Protein AF-A0A6A6T576-F1 (afdb_monomer)

Mean predicted aligned error: 4.86 Å

Radius of gyration: 14.22 Å; Cα contacts (8 Å, |Δi|>4): 132; chains: 1; bounding box: 30×28×42 Å

Nearest PDB structures (foldseek):
  7pr9-assembly2_B  TM=6.592E-01  e=2.894E-01  Burkholderia pseudomallei K96243
  5gai-assembly1_Z  TM=3.123E-01  e=2.111E+00  Lederbergvirus P22
  2xc1-assembly1_A  TM=2.861E-01  e=5.701E+00  Lederbergvirus P22

pLDDT: mean 90.58, std 11.97, range [38.09, 98.25]

Structure (mmCIF, N/CA/C/O backbone):
data_AF-A0A6A6T576-F1
#
_entry.id   AF-A0A6A6T576-F1
#
loop_
_atom_site.group_PDB
_atom_site.id
_atom_site.type_symbol
_atom_site.label_atom_id
_atom_site.label_alt_id
_atom_site.label_comp_id
_atom_site.label_asym_id
_atom_site.label_entity_id
_atom_site.label_seq_id
_atom_site.pdbx_PDB_ins_code
_atom_site.Cartn_x
_atom_site.Cartn_y
_atom_site.Cartn_z
_atom_site.occupancy
_atom_site.B_iso_or_equiv
_atom_site.auth_seq_id
_atom_site.auth_comp_id
_atom_site.auth_asym_id
_atom_site.auth_atom_id
_atom_site.pdbx_PDB_model_num
ATOM 1 N N . MET A 1 1 ? 9.588 -10.438 21.381 1.00 38.09 1 MET A N 1
ATOM 2 C CA . MET A 1 1 ? 8.416 -10.639 20.504 1.00 38.09 1 MET A CA 1
ATOM 3 C C . MET A 1 1 ? 8.950 -10.890 19.109 1.00 38.09 1 MET A C 1
ATOM 5 O O . MET A 1 1 ? 9.584 -9.996 18.568 1.00 38.09 1 MET A O 1
ATOM 9 N N . SER A 1 2 ? 8.828 -12.113 18.590 1.00 41.47 2 SER A N 1
ATOM 10 C CA . SER A 1 2 ? 9.219 -12.399 17.206 1.00 41.47 2 SER A CA 1
ATOM 11 C C . SER A 1 2 ? 8.109 -11.844 16.309 1.00 41.47 2 SER A C 1
ATOM 13 O O . SER A 1 2 ? 6.933 -12.158 16.504 1.00 41.47 2 SER A O 1
ATOM 15 N N . LEU A 1 3 ? 8.460 -10.927 15.408 1.00 49.72 3 LEU A N 1
ATOM 16 C CA . LEU A 1 3 ? 7.572 -10.533 14.323 1.00 49.72 3 LEU A CA 1
ATOM 17 C C . LEU A 1 3 ? 7.453 -11.778 13.444 1.00 49.72 3 LEU A C 1
ATOM 19 O O . LEU A 1 3 ? 8.428 -12.169 12.810 1.00 49.72 3 LEU A O 1
ATOM 23 N N . THR A 1 4 ? 6.307 -12.459 13.475 1.00 54.97 4 THR A N 1
ATOM 24 C CA . THR A 1 4 ? 6.022 -13.487 12.470 1.00 54.97 4 THR A CA 1
ATOM 25 C C . THR A 1 4 ? 6.043 -12.769 11.130 1.00 54.97 4 THR A C 1
ATOM 27 O O . THR A 1 4 ? 5.193 -11.914 10.877 1.00 54.97 4 THR A O 1
ATOM 30 N N . GLU A 1 5 ? 7.073 -13.033 10.333 1.00 59.53 5 GLU A N 1
ATOM 31 C CA . GLU A 1 5 ? 7.246 -12.438 9.017 1.00 59.53 5 GLU A CA 1
ATOM 32 C C . GLU A 1 5 ? 6.014 -12.808 8.187 1.00 59.53 5 GLU A C 1
ATOM 34 O O . GLU A 1 5 ? 5.728 -13.986 7.957 1.00 59.53 5 GLU A O 1
ATOM 39 N N . ARG A 1 6 ? 5.193 -11.809 7.843 1.00 67.25 6 ARG A N 1
ATOM 40 C CA . ARG A 1 6 ? 4.011 -12.052 7.016 1.00 67.25 6 ARG A CA 1
ATOM 41 C C . ARG A 1 6 ? 4.492 -12.531 5.654 1.00 67.25 6 ARG A C 1
ATOM 43 O O . ARG A 1 6 ? 5.392 -11.924 5.077 1.00 67.25 6 ARG A O 1
ATOM 50 N N . ALA A 1 7 ? 3.864 -13.590 5.141 1.00 84.88 7 ALA A N 1
ATOM 51 C CA . ALA A 1 7 ? 4.116 -14.052 3.784 1.00 84.88 7 ALA A CA 1
ATOM 52 C C . ALA A 1 7 ? 3.983 -12.873 2.812 1.00 84.88 7 ALA A C 1
ATOM 54 O O . ALA A 1 7 ? 3.042 -12.080 2.917 1.00 84.88 7 ALA A O 1
ATOM 55 N N . ASN A 1 8 ? 4.938 -12.754 1.899 1.00 89.94 8 ASN A N 1
ATOM 56 C CA . ASN A 1 8 ? 4.979 -11.704 0.896 1.00 89.94 8 ASN A CA 1
ATOM 57 C C . ASN A 1 8 ? 5.014 -12.321 -0.503 1.00 89.94 8 ASN A C 1
ATOM 59 O O . ASN A 1 8 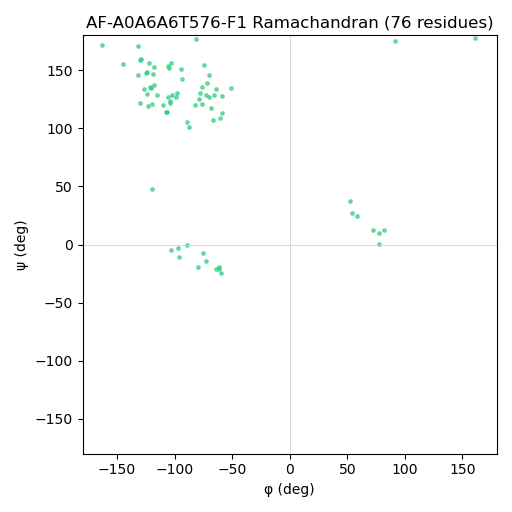? 5.372 -13.482 -0.694 1.00 89.94 8 ASN A O 1
ATOM 63 N N . THR A 1 9 ? 4.564 -11.548 -1.482 1.00 94.44 9 THR A N 1
ATOM 64 C CA . THR A 1 9 ? 4.677 -11.873 -2.901 1.00 94.44 9 THR A CA 1
ATOM 65 C C . THR A 1 9 ? 5.386 -10.729 -3.597 1.00 94.44 9 THR A C 1
ATOM 67 O O . THR A 1 9 ? 5.006 -9.568 -3.436 1.00 94.44 9 THR A O 1
ATOM 70 N N . THR A 1 10 ? 6.410 -11.058 -4.375 1.00 95.44 10 THR A N 1
ATOM 71 C CA . THR A 1 10 ? 7.085 -10.099 -5.247 1.00 95.44 10 THR A CA 1
ATOM 72 C C . THR A 1 10 ? 6.252 -9.881 -6.500 1.00 95.44 10 THR A C 1
ATOM 74 O O . THR A 1 10 ? 5.921 -10.834 -7.208 1.00 95.44 10 THR A O 1
ATOM 77 N N . PHE A 1 11 ? 5.927 -8.624 -6.788 1.00 94.56 11 PHE A N 1
ATOM 78 C CA . PHE A 1 11 ? 5.308 -8.220 -8.040 1.00 94.56 11 PHE A CA 1
ATOM 79 C C . PHE A 1 11 ? 6.321 -7.465 -8.901 1.00 94.56 11 PHE A C 1
ATOM 81 O O . PHE A 1 11 ? 6.749 -6.365 -8.545 1.00 94.56 11 PHE A O 1
ATOM 88 N N . THR A 1 12 ? 6.690 -8.049 -10.041 1.00 95.25 12 THR A N 1
ATOM 89 C CA . THR A 1 12 ? 7.571 -7.408 -11.022 1.00 95.25 12 THR A CA 1
ATOM 90 C C . THR A 1 12 ? 6.760 -6.474 -11.914 1.00 95.25 12 THR A C 1
ATOM 92 O O . THR A 1 12 ? 5.836 -6.892 -12.616 1.00 95.25 12 THR A O 1
ATOM 95 N N . LEU A 1 13 ? 7.115 -5.194 -11.902 1.00 94.12 13 LEU A N 1
ATOM 96 C CA . LEU A 1 13 ? 6.486 -4.164 -12.710 1.00 94.12 13 LEU A CA 1
ATOM 97 C C . LEU A 1 13 ? 6.968 -4.268 -14.166 1.00 94.12 13 LEU A C 1
ATOM 99 O O . LEU A 1 13 ? 8.165 -4.417 -14.428 1.00 94.12 13 LEU A O 1
ATOM 103 N N . PRO A 1 14 ? 6.060 -4.171 -15.149 1.00 93.06 14 PRO A N 1
ATOM 104 C CA . PRO A 1 14 ? 6.425 -4.293 -16.553 1.00 93.06 14 PRO A CA 1
ATOM 105 C C . PRO A 1 14 ? 7.276 -3.097 -16.995 1.00 93.06 14 PRO A C 1
ATOM 107 O O . PRO A 1 14 ? 6.808 -1.956 -17.034 1.00 93.06 14 PRO A O 1
ATOM 110 N N . ALA A 1 15 ? 8.519 -3.367 -17.395 1.00 88.00 15 ALA A N 1
ATOM 111 C CA . ALA A 1 15 ? 9.457 -2.348 -17.873 1.00 88.00 15 ALA A CA 1
ATOM 112 C C . ALA A 1 15 ? 8.944 -1.581 -19.108 1.00 88.00 15 ALA A C 1
ATOM 114 O O . ALA A 1 15 ? 9.331 -0.441 -19.345 1.00 88.00 15 ALA A O 1
ATOM 115 N N . SER A 1 16 ? 8.040 -2.182 -19.888 1.00 88.88 16 SER A N 1
ATOM 116 C CA . SER A 1 16 ? 7.439 -1.553 -21.067 1.00 88.88 16 SER A CA 1
ATOM 117 C C . SER A 1 16 ? 6.429 -0.447 -20.743 1.00 88.88 16 SER A C 1
ATOM 119 O O . SER A 1 16 ? 6.042 0.280 -21.653 1.00 88.88 16 SER A O 1
ATOM 121 N N . LEU A 1 17 ? 5.958 -0.335 -19.494 1.00 86.44 17 LEU A N 1
ATOM 122 C CA . LEU A 1 17 ? 4.939 0.647 -19.104 1.00 86.44 17 LEU A CA 1
ATOM 123 C C . LEU A 1 17 ? 5.516 1.939 -18.510 1.00 86.44 17 LEU A C 1
ATOM 125 O O . LEU A 1 17 ? 4.773 2.907 -18.365 1.00 86.44 17 LEU A O 1
ATOM 129 N N . GLY A 1 18 ? 6.812 1.993 -18.192 1.00 83.31 18 GLY A N 1
ATOM 130 C CA . GLY A 1 18 ? 7.427 3.227 -17.710 1.00 83.31 18 GLY A CA 1
ATOM 131 C C . GLY A 1 18 ? 8.743 3.042 -16.964 1.00 83.31 18 GLY A C 1
ATOM 132 O O . GLY A 1 18 ? 9.217 1.930 -16.743 1.00 83.31 18 GLY A O 1
ATOM 133 N N . ASN A 1 19 ? 9.325 4.176 -16.566 1.00 89.31 19 ASN A N 1
ATOM 134 C CA . ASN A 1 19 ? 10.466 4.227 -15.658 1.00 89.31 19 ASN A CA 1
ATOM 135 C C . ASN A 1 19 ? 9.958 4.249 -14.213 1.00 89.31 19 ASN A C 1
ATOM 137 O O . ASN A 1 19 ? 9.541 5.292 -13.712 1.00 89.31 19 ASN A O 1
ATOM 141 N N . TRP A 1 20 ? 10.007 3.103 -13.542 1.00 92.44 20 TRP A N 1
ATOM 142 C CA . TRP A 1 20 ? 9.456 2.954 -12.197 1.00 92.44 20 TRP A CA 1
ATOM 143 C C . TRP A 1 20 ? 10.314 3.582 -11.091 1.00 92.44 20 TRP A C 1
ATOM 145 O O . TRP A 1 20 ? 9.841 3.702 -9.968 1.00 92.44 20 TRP A O 1
ATOM 155 N N . ASN A 1 21 ? 11.523 4.072 -11.386 1.00 86.88 21 ASN A N 1
ATOM 156 C CA . ASN A 1 21 ? 12.402 4.679 -10.375 1.00 86.88 21 ASN A CA 1
ATOM 157 C C . ASN A 1 21 ? 11.831 5.965 -9.751 1.00 86.88 21 ASN A C 1
ATOM 159 O O . ASN A 1 21 ? 12.260 6.368 -8.673 1.00 86.88 21 ASN A O 1
ATOM 163 N N . THR A 1 22 ? 10.888 6.631 -10.424 1.00 90.12 22 THR A N 1
ATOM 164 C CA . THR A 1 22 ? 10.172 7.801 -9.883 1.00 90.12 22 THR A CA 1
ATOM 165 C C . THR A 1 22 ? 8.819 7.441 -9.283 1.00 90.12 22 THR A C 1
ATOM 167 O O . THR A 1 22 ? 8.134 8.319 -8.758 1.00 90.12 22 THR A O 1
ATOM 170 N N . ALA A 1 23 ? 8.420 6.171 -9.369 1.00 94.69 23 ALA A N 1
ATOM 171 C CA . ALA A 1 23 ? 7.127 5.732 -8.896 1.00 94.69 23 ALA A CA 1
ATOM 172 C C . ALA A 1 23 ? 7.053 5.777 -7.372 1.00 94.69 23 ALA A C 1
ATOM 174 O O . ALA A 1 23 ? 8.010 5.496 -6.649 1.00 94.69 23 ALA A O 1
ATOM 175 N N . LYS A 1 24 ? 5.857 6.102 -6.902 1.00 95.62 24 LYS A N 1
ATOM 176 C CA . LYS A 1 24 ? 5.479 6.162 -5.500 1.00 95.62 24 LYS A CA 1
ATOM 177 C C . LYS A 1 24 ? 4.617 4.960 -5.166 1.00 95.62 24 LYS A C 1
ATOM 179 O O . LYS A 1 24 ? 3.596 4.740 -5.817 1.00 95.62 24 LYS A O 1
ATOM 184 N N . VAL A 1 25 ? 5.002 4.227 -4.131 1.00 97.19 25 VAL A N 1
ATOM 185 C CA . VAL A 1 25 ? 4.252 3.099 -3.584 1.00 97.19 25 VAL A CA 1
ATOM 186 C C . VAL A 1 25 ? 3.574 3.545 -2.295 1.00 97.19 25 VAL A C 1
ATOM 188 O O . VAL A 1 25 ? 4.219 4.018 -1.360 1.00 97.19 25 VAL A O 1
ATOM 191 N N . ARG A 1 26 ? 2.251 3.397 -2.252 1.00 98.00 26 ARG A N 1
ATOM 192 C CA . ARG A 1 26 ? 1.422 3.629 -1.066 1.00 98.00 26 ARG A CA 1
ATOM 193 C C . ARG A 1 26 ? 0.788 2.321 -0.640 1.00 98.00 26 ARG A C 1
ATOM 195 O O . ARG A 1 26 ? 0.160 1.653 -1.457 1.00 98.00 26 ARG A O 1
ATOM 202 N N . ARG A 1 27 ? 0.932 1.971 0.635 1.00 96.94 27 ARG A N 1
ATOM 203 C CA . ARG A 1 27 ? 0.461 0.689 1.170 1.00 96.94 27 ARG A CA 1
ATOM 204 C C . ARG A 1 27 ? -0.838 0.857 1.936 1.00 96.94 27 ARG A C 1
ATOM 206 O O . ARG A 1 27 ? -0.910 1.694 2.833 1.00 96.94 27 ARG A O 1
ATOM 213 N N . LEU A 1 28 ? -1.837 0.053 1.600 1.00 97.12 28 LE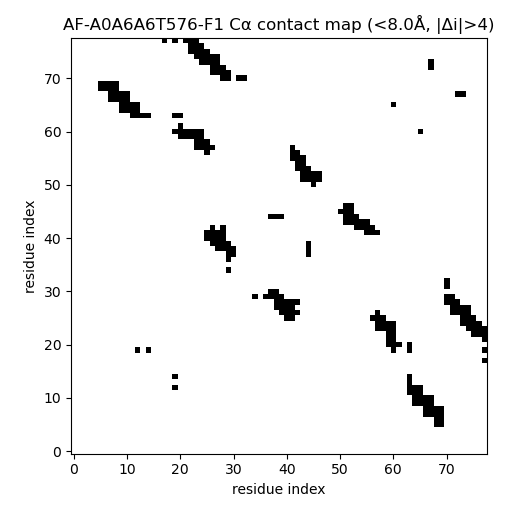U A N 1
ATOM 214 C CA . LEU A 1 28 ? -3.020 -0.172 2.415 1.00 97.12 28 LEU A CA 1
ATOM 215 C C . LEU A 1 28 ? -2.724 -1.338 3.361 1.00 97.12 28 LEU A C 1
ATOM 217 O O . LEU A 1 28 ? -2.689 -2.488 2.927 1.00 97.12 28 LEU A O 1
ATOM 221 N N . THR A 1 29 ? -2.501 -1.039 4.638 1.00 95.56 29 THR A N 1
ATOM 222 C CA . THR A 1 29 ? -2.105 -2.022 5.656 1.00 95.56 29 THR A CA 1
ATOM 223 C C . THR A 1 29 ? -3.140 -2.126 6.768 1.00 95.56 29 THR A C 1
ATOM 225 O O . THR A 1 29 ? -3.847 -1.164 7.068 1.00 95.56 29 THR A O 1
ATOM 228 N N . ALA A 1 30 ? -3.206 -3.297 7.403 1.00 94.25 30 ALA A N 1
ATOM 229 C CA . ALA A 1 30 ? -4.026 -3.539 8.584 1.00 94.25 30 ALA A CA 1
ATOM 230 C C . ALA A 1 30 ? -3.344 -4.521 9.567 1.00 94.25 30 ALA A C 1
ATOM 232 O O . ALA A 1 30 ? -2.541 -5.374 9.149 1.00 94.25 30 ALA A O 1
ATOM 233 N N . PRO A 1 31 ? -3.679 -4.469 10.874 1.00 91.06 31 PRO A N 1
ATOM 234 C CA . PRO A 1 31 ? -3.186 -5.415 11.882 1.00 91.06 31 PRO A CA 1
ATOM 235 C C . PRO A 1 31 ? -3.577 -6.880 11.635 1.00 91.06 31 PRO A C 1
ATOM 237 O O . PRO A 1 31 ? -2.889 -7.782 12.113 1.00 91.06 31 PRO A O 1
ATOM 240 N N . GLY A 1 32 ? -4.624 -7.131 10.850 1.00 90.25 32 GLY A N 1
ATOM 241 C CA . GLY A 1 32 ? -5.066 -8.461 10.431 1.00 90.25 32 GLY A CA 1
ATOM 242 C C . GLY A 1 32 ? -6.011 -8.376 9.231 1.00 90.25 32 GLY A C 1
ATOM 243 O O . GLY A 1 32 ? -6.409 -7.283 8.846 1.00 90.25 32 GLY A O 1
ATOM 244 N N . VAL A 1 33 ? -6.353 -9.519 8.633 1.00 89.38 33 VAL A N 1
ATOM 245 C CA . VAL A 1 33 ? -7.262 -9.579 7.466 1.00 89.38 33 VAL A CA 1
ATOM 246 C C . VAL A 1 33 ? -8.743 -9.470 7.833 1.00 89.38 33 VAL A C 1
ATOM 248 O O . VAL A 1 33 ? -9.553 -9.143 6.977 1.00 89.38 33 VAL A O 1
ATOM 251 N N . ASP A 1 34 ? -9.087 -9.729 9.094 1.00 91.94 34 ASP A N 1
ATOM 252 C CA . ASP A 1 34 ? -10.463 -9.746 9.606 1.00 91.94 34 ASP A CA 1
ATOM 253 C C . ASP A 1 34 ? -10.644 -8.694 10.713 1.00 91.94 34 ASP A C 1
ATOM 255 O O . ASP A 1 34 ? -11.085 -8.971 11.826 1.00 91.94 34 ASP A O 1
ATOM 259 N N . VAL A 1 35 ? -10.170 -7.475 10.445 1.00 92.19 35 VAL A N 1
ATOM 260 C CA . VAL A 1 35 ? -10.250 -6.347 11.381 1.00 92.19 35 VAL A CA 1
ATOM 261 C C . VAL A 1 35 ? -10.955 -5.169 10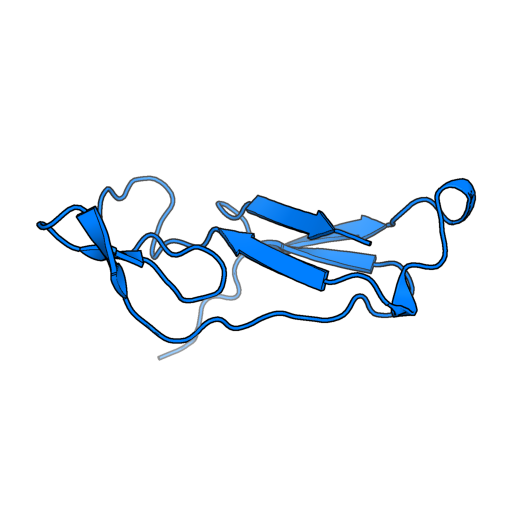.726 1.00 92.19 35 VAL A C 1
ATOM 263 O O . VAL A 1 35 ? -10.831 -4.939 9.526 1.00 92.19 35 VAL A O 1
ATOM 266 N N . SER A 1 36 ? -11.662 -4.386 11.534 1.00 91.12 36 SER A N 1
ATOM 267 C CA . SER A 1 36 ? -12.325 -3.149 11.104 1.00 91.12 36 SER A CA 1
ATOM 268 C C . SER A 1 36 ? -11.580 -1.881 11.532 1.00 91.12 36 SER A C 1
ATOM 270 O O . SER A 1 36 ? -11.985 -0.779 11.173 1.00 91.12 36 SER A O 1
ATOM 272 N N . THR A 1 37 ? -10.497 -2.013 12.303 1.00 91.56 37 THR A N 1
ATOM 273 C CA . THR A 1 37 ? -9.755 -0.893 12.896 1.00 91.56 37 THR A CA 1
ATOM 274 C C . THR A 1 37 ? -8.255 -0.998 12.625 1.00 91.56 37 THR A C 1
ATOM 276 O O . THR A 1 37 ? -7.728 -2.064 12.303 1.00 91.56 37 THR A O 1
ATOM 279 N N . GLY A 1 38 ? -7.553 0.136 12.724 1.00 92.06 38 GLY A N 1
ATOM 280 C CA . GLY A 1 38 ? -6.110 0.208 12.465 1.00 92.06 38 GLY A CA 1
ATOM 281 C C . GLY A 1 38 ? -5.725 0.082 10.988 1.00 92.06 38 GLY A C 1
ATOM 282 O O . GLY A 1 38 ? -4.551 -0.107 10.685 1.00 92.06 38 GLY A O 1
ATOM 283 N N . ILE A 1 39 ? -6.697 0.177 10.076 1.00 95.50 39 ILE A N 1
ATOM 284 C CA . ILE A 1 39 ? -6.458 0.198 8.633 1.00 95.50 39 ILE A CA 1
ATOM 285 C C . ILE A 1 39 ? -5.847 1.554 8.267 1.00 95.50 39 ILE A C 1
ATOM 287 O O . ILE A 1 39 ? -6.389 2.598 8.636 1.00 95.50 39 ILE A O 1
ATOM 291 N N . THR A 1 40 ? -4.732 1.542 7.541 1.00 97.38 40 THR A N 1
ATOM 292 C CA . THR A 1 40 ? -4.056 2.765 7.091 1.00 97.38 40 THR A CA 1
ATOM 293 C C . THR A 1 40 ? -3.706 2.696 5.614 1.00 97.38 40 THR A C 1
ATOM 295 O O . THR A 1 40 ? -3.353 1.630 5.115 1.00 97.38 40 THR A O 1
ATOM 298 N N . LEU A 1 41 ? -3.763 3.833 4.922 1.00 97.56 41 LEU A N 1
ATOM 299 C CA . LEU A 1 41 ? -3.209 4.023 3.585 1.00 97.56 41 LEU A CA 1
ATOM 300 C C . LEU A 1 41 ? -1.996 4.947 3.691 1.00 97.56 41 LEU A C 1
ATOM 302 O O . LEU A 1 41 ? -2.130 6.080 4.145 1.00 97.5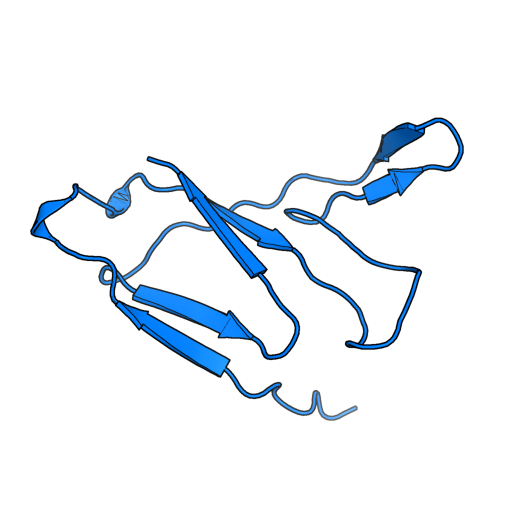6 41 LEU A O 1
ATOM 306 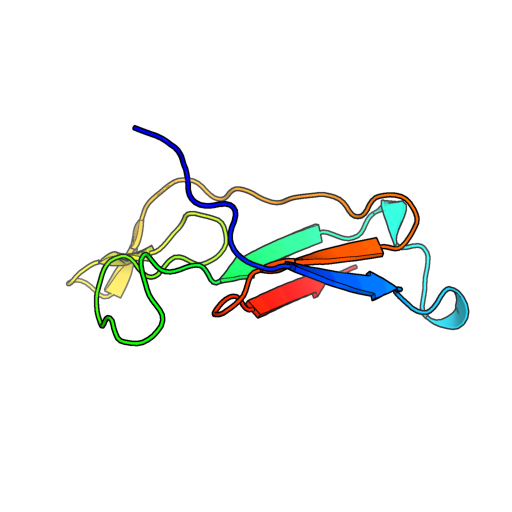N N . ALA A 1 42 ? -0.819 4.469 3.282 1.00 97.50 42 ALA A N 1
ATOM 307 C CA . ALA A 1 42 ? 0.440 5.212 3.385 1.00 97.50 42 ALA A CA 1
ATOM 308 C C . ALA A 1 42 ? 0.702 5.739 4.812 1.00 97.50 42 ALA A C 1
ATOM 310 O O . ALA A 1 42 ? 1.162 6.861 4.991 1.00 97.50 42 ALA A O 1
ATOM 311 N N . GLY A 1 43 ? 0.351 4.957 5.840 1.00 97.12 43 GLY A N 1
ATOM 312 C CA . GLY A 1 43 ? 0.496 5.350 7.248 1.00 97.12 43 GLY A CA 1
ATOM 313 C C . GLY A 1 43 ? -0.563 6.329 7.772 1.00 97.12 43 GLY A C 1
ATOM 314 O O . GLY A 1 43 ? -0.529 6.679 8.951 1.00 97.12 43 GLY A O 1
ATOM 315 N N . GLN A 1 44 ? -1.521 6.745 6.940 1.00 98.25 44 GLN A N 1
ATOM 316 C CA . GLN A 1 44 ? -2.614 7.636 7.328 1.00 98.25 44 GLN A CA 1
ATOM 317 C C . GLN A 1 44 ? -3.934 6.881 7.480 1.00 98.25 44 GLN A C 1
ATOM 319 O O . GLN A 1 44 ? -4.175 5.880 6.808 1.00 98.25 44 GLN A O 1
ATOM 324 N N . SER A 1 45 ? -4.816 7.381 8.339 1.00 97.38 45 SER A N 1
ATOM 325 C CA . SER A 1 45 ? -6.168 6.851 8.531 1.00 97.38 45 SER A CA 1
ATOM 326 C C . SER A 1 45 ? -7.205 7.970 8.504 1.00 97.38 45 SER A C 1
ATOM 328 O O . SER A 1 45 ? -6.865 9.153 8.480 1.00 97.38 45 SER A O 1
ATOM 330 N N . ILE A 1 46 ? -8.479 7.585 8.478 1.00 96.62 46 ILE A N 1
ATOM 331 C CA . ILE A 1 46 ? -9.606 8.505 8.611 1.00 96.62 46 ILE A CA 1
ATOM 332 C C . ILE A 1 46 ? -10.093 8.458 10.059 1.00 96.62 46 ILE A C 1
ATOM 334 O O . ILE A 1 46 ? -10.339 7.372 10.585 1.00 96.62 46 ILE A O 1
ATOM 338 N N . ASP A 1 47 ? -10.202 9.617 10.705 1.00 95.25 47 ASP A N 1
ATOM 339 C CA . ASP A 1 47 ? -10.773 9.730 12.047 1.00 95.25 47 ASP A CA 1
ATOM 340 C C . ASP A 1 47 ? -12.315 9.748 12.029 1.00 95.25 47 ASP A C 1
ATOM 342 O O . ASP A 1 47 ? -12.956 9.754 10.977 1.00 95.25 47 ASP A O 1
ATOM 346 N N . GLU A 1 48 ? -12.931 9.775 13.211 1.00 95.56 48 GLU A N 1
ATOM 347 C CA . GLU A 1 48 ? -14.394 9.764 13.376 1.00 95.56 48 GLU A CA 1
ATOM 348 C C . GLU A 1 48 ? -15.094 10.983 12.750 1.00 95.56 48 GLU A C 1
ATOM 350 O O . GLU A 1 48 ? -16.294 10.940 12.480 1.00 95.56 48 GLU A O 1
ATOM 355 N N . SER A 1 49 ? -14.353 12.065 12.492 1.00 96.75 49 SER A N 1
ATOM 356 C CA . SER A 1 49 ? -14.857 13.266 11.821 1.00 96.75 49 SER A CA 1
ATOM 357 C C . SER A 1 49 ? -14.726 13.208 10.294 1.00 96.75 49 SER A C 1
ATOM 359 O O . SER A 1 49 ? -15.130 14.144 9.604 1.00 96.75 49 SER A O 1
ATOM 361 N N . GLY A 1 50 ? -14.173 12.118 9.753 1.00 95.75 50 GLY A N 1
ATOM 362 C CA . GLY A 1 50 ? -13.910 11.960 8.326 1.00 95.75 50 GLY A CA 1
ATOM 363 C C . GLY A 1 50 ? -12.618 12.634 7.859 1.00 95.75 50 GLY A C 1
ATOM 364 O O . GLY A 1 50 ? -12.409 12.785 6.654 1.00 95.75 50 GLY A O 1
ATOM 365 N N . LYS A 1 51 ? -11.744 13.057 8.779 1.00 97.88 51 LYS A N 1
ATOM 366 C CA . LYS A 1 51 ? -10.496 13.747 8.447 1.00 97.88 51 LYS A CA 1
ATOM 367 C C . LYS A 1 51 ? -9.334 12.761 8.345 1.00 97.88 51 LYS A C 1
ATOM 369 O O . LYS A 1 51 ? -9.216 11.832 9.137 1.00 97.88 51 LYS A O 1
ATOM 374 N N . ILE A 1 52 ? -8.437 13.011 7.390 1.00 97.31 52 ILE A N 1
ATOM 375 C CA . ILE A 1 52 ? -7.165 12.289 7.283 1.00 97.31 52 ILE A CA 1
ATOM 376 C C . ILE A 1 52 ? -6.242 12.705 8.435 1.00 97.31 52 ILE A C 1
ATOM 378 O O . ILE A 1 52 ? -5.958 13.893 8.624 1.00 97.31 52 ILE A O 1
ATOM 382 N N . VAL A 1 53 ? -5.744 11.717 9.171 1.00 97.50 53 VAL A N 1
ATOM 383 C CA . VAL A 1 53 ? -4.801 11.881 10.280 1.00 97.50 53 VAL A CA 1
ATOM 384 C C . VAL A 1 53 ? -3.594 10.957 10.113 1.00 97.50 53 VAL A C 1
ATOM 386 O O . VAL A 1 53 ? -3.642 9.969 9.381 1.00 97.50 53 VAL A O 1
ATOM 389 N N . GLY A 1 54 ? -2.497 11.285 10.797 1.00 96.44 54 GLY A N 1
ATOM 390 C 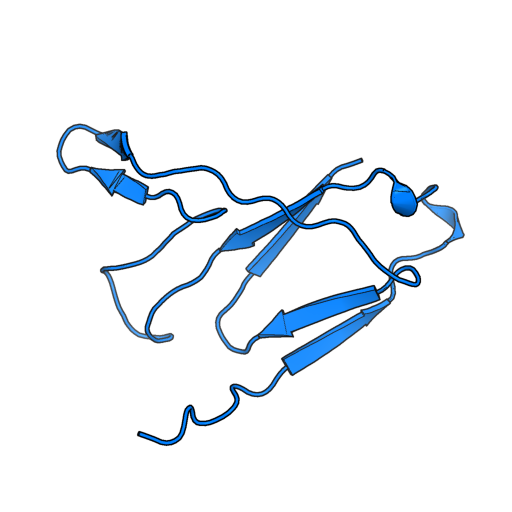CA . GLY A 1 54 ? -1.216 10.589 10.657 1.00 96.44 54 GLY A CA 1
ATOM 391 C C . GLY A 1 54 ? -0.305 11.209 9.594 1.00 96.44 54 GLY A C 1
ATOM 392 O O . GLY A 1 54 ? -0.672 12.156 8.892 1.00 96.44 54 GLY A O 1
ATOM 393 N N . GLN A 1 55 ? 0.913 10.684 9.501 1.00 96.81 55 GLN A N 1
ATOM 394 C CA . GLN A 1 55 ? 1.922 11.149 8.554 1.00 96.81 55 GLN A CA 1
ATOM 395 C C . GLN A 1 55 ? 1.932 10.247 7.319 1.00 96.81 55 GLN A C 1
ATOM 397 O O . GLN A 1 55 ? 2.004 9.028 7.454 1.00 96.81 55 GLN A O 1
ATOM 402 N N . GLU A 1 56 ? 1.888 10.849 6.128 1.00 96.44 56 GLU A N 1
ATOM 403 C CA . GLU A 1 56 ? 2.049 10.099 4.880 1.00 96.44 56 GLU A CA 1
ATOM 404 C C . GLU A 1 56 ? 3.473 9.530 4.797 1.00 96.44 56 GLU A C 1
ATOM 406 O O . GLU A 1 56 ? 4.464 10.249 4.957 1.00 96.44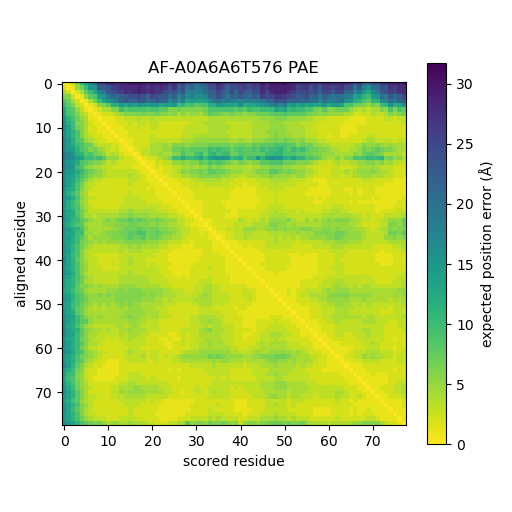 56 GLU A O 1
ATOM 411 N N . SER A 1 57 ? 3.561 8.232 4.530 1.00 96.25 57 SER A N 1
ATOM 412 C CA . SER A 1 57 ? 4.792 7.508 4.247 1.00 96.25 57 SER A CA 1
ATOM 413 C C . SER A 1 57 ? 4.667 6.835 2.888 1.00 96.25 57 SER A C 1
ATOM 415 O O . SER A 1 57 ? 3.770 6.024 2.653 1.00 96.25 57 SER A O 1
ATOM 417 N N . VAL A 1 58 ? 5.556 7.221 1.978 1.00 96.31 58 VAL A N 1
ATOM 418 C CA . VAL A 1 58 ? 5.572 6.755 0.594 1.00 96.31 58 VAL A CA 1
ATOM 419 C C . VAL A 1 58 ? 6.915 6.100 0.328 1.00 96.31 58 VAL A C 1
ATOM 421 O O . VAL A 1 58 ? 7.956 6.640 0.700 1.00 96.31 58 VAL A O 1
ATOM 424 N N . GLU A 1 59 ? 6.879 4.954 -0.336 1.00 95.38 59 GLU A N 1
ATOM 425 C CA . G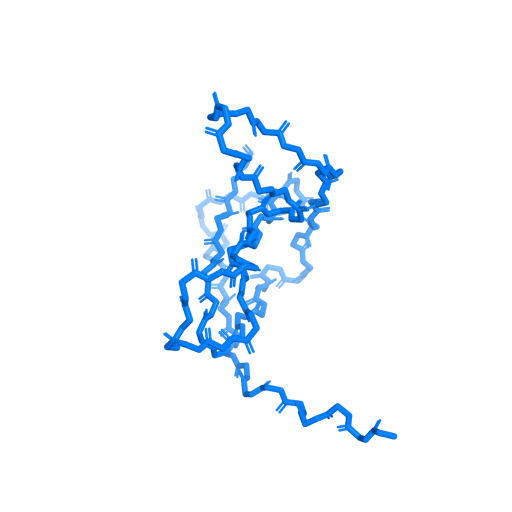LU A 1 59 ? 8.068 4.195 -0.707 1.00 95.38 59 GLU A CA 1
ATOM 426 C C . GLU A 1 59 ? 8.393 4.384 -2.191 1.00 95.38 59 GLU A C 1
ATOM 428 O O . GLU A 1 59 ? 7.516 4.690 -3.003 1.00 95.38 59 GLU A O 1
ATOM 433 N N . SER A 1 60 ? 9.659 4.183 -2.544 1.00 94.44 60 SER A N 1
ATOM 434 C CA . SER A 1 60 ? 10.099 4.102 -3.937 1.00 94.44 60 SER A CA 1
ATOM 435 C C . SER A 1 60 ? 10.136 2.648 -4.392 1.00 94.44 60 SER A C 1
ATOM 437 O O . SER A 1 60 ? 10.394 1.746 -3.596 1.00 94.44 60 SER A O 1
ATOM 439 N N . VAL A 1 61 ? 9.932 2.424 -5.687 1.00 94.62 61 VAL A N 1
ATOM 440 C CA . VAL A 1 61 ? 10.190 1.120 -6.310 1.00 94.62 61 VAL A CA 1
ATOM 441 C C . VAL A 1 61 ? 11.700 0.884 -6.395 1.00 94.62 61 VAL A C 1
ATOM 443 O O . VAL A 1 61 ? 12.454 1.793 -6.742 1.00 94.62 61 VAL A O 1
ATOM 446 N N . ILE A 1 62 ? 12.131 -0.346 -6.114 1.00 90.69 62 ILE A N 1
ATOM 447 C CA . ILE A 1 62 ? 13.522 -0.798 -6.246 1.00 90.69 62 ILE A CA 1
ATOM 448 C C . ILE A 1 62 ? 13.531 -1.970 -7.229 1.00 90.69 62 ILE A C 1
ATOM 450 O O . ILE A 1 62 ? 12.654 -2.823 -7.164 1.00 90.69 62 ILE A O 1
ATOM 454 N N . ASP A 1 63 ? 14.471 -1.979 -8.175 1.00 90.12 63 ASP A N 1
ATOM 455 C CA . ASP A 1 63 ? 14.654 -3.057 -9.163 1.00 90.12 63 ASP A CA 1
ATOM 456 C C . ASP A 1 63 ? 13.401 -3.420 -9.990 1.00 90.12 63 ASP A C 1
ATOM 458 O O . ASP A 1 63 ? 13.274 -4.523 -10.510 1.00 90.12 63 ASP A O 1
ATOM 462 N N . ASN A 1 64 ? 12.485 -2.460 -10.181 1.00 92.31 64 ASN A N 1
ATOM 463 C CA . ASN A 1 64 ? 11.161 -2.668 -10.788 1.00 92.31 64 ASN A CA 1
ATOM 464 C C . ASN A 1 64 ? 10.292 -3.690 -10.039 1.00 92.31 64 ASN A C 1
ATOM 466 O O . ASN A 1 64 ? 9.383 -4.274 -10.624 1.00 92.31 64 ASN A O 1
ATOM 470 N N . GLU A 1 65 ? 10.534 -3.897 -8.751 1.00 94.12 65 GLU A N 1
ATOM 471 C CA . GLU A 1 65 ? 9.794 -4.839 -7.927 1.00 94.12 65 GLU A CA 1
ATOM 472 C C . GLU A 1 65 ? 9.085 -4.133 -6.774 1.00 94.12 65 GLU A C 1
ATOM 474 O O . GLU A 1 65 ? 9.552 -3.140 -6.210 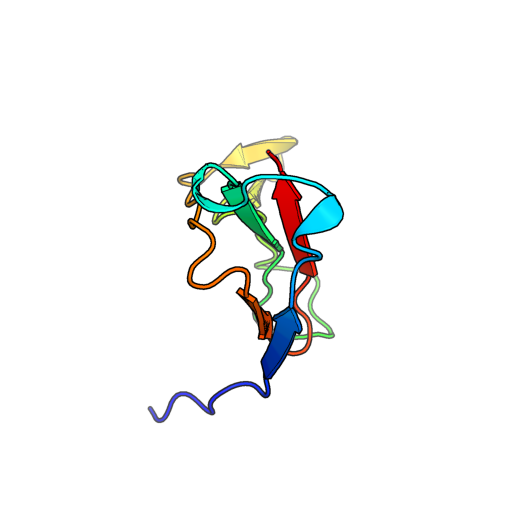1.00 94.12 65 GLU A O 1
ATOM 479 N N . VAL A 1 66 ? 7.922 -4.671 -6.415 1.00 95.19 66 VAL A N 1
ATOM 480 C CA . VAL A 1 66 ? 7.185 -4.282 -5.215 1.00 95.19 66 VAL A CA 1
ATOM 481 C C . VAL A 1 66 ? 6.807 -5.543 -4.456 1.00 95.19 66 VAL A C 1
ATOM 483 O O . VAL A 1 66 ? 6.119 -6.420 -4.977 1.00 95.19 66 VAL A O 1
ATOM 486 N N . LEU A 1 67 ? 7.245 -5.629 -3.203 1.00 94.81 67 LEU A N 1
ATOM 487 C CA . LEU A 1 67 ? 6.813 -6.669 -2.274 1.00 94.81 67 LEU A CA 1
ATOM 488 C C . LEU A 1 67 ? 5.429 -6.318 -1.735 1.00 94.81 67 LEU A C 1
ATOM 490 O O . LEU A 1 67 ? 5.229 -5.203 -1.252 1.00 94.81 67 LEU A O 1
ATOM 494 N N . VAL A 1 68 ? 4.495 -7.263 -1.779 1.00 94.88 68 VAL A N 1
ATOM 495 C CA . VAL A 1 68 ? 3.141 -7.105 -1.233 1.00 94.88 68 VAL A CA 1
ATOM 496 C C . VAL A 1 68 ? 2.918 -8.147 -0.146 1.00 94.88 68 VAL A C 1
ATOM 498 O O . VAL A 1 68 ? 3.043 -9.348 -0.396 1.00 94.88 68 VAL A O 1
ATOM 501 N N . GLY A 1 69 ? 2.620 -7.694 1.073 1.00 92.75 69 GLY A N 1
ATOM 502 C CA . GLY A 1 69 ? 2.325 -8.577 2.198 1.00 92.75 69 GLY A CA 1
ATOM 503 C C . GLY A 1 69 ? 0.940 -9.224 2.099 1.00 92.75 69 GLY A C 1
ATOM 504 O O . GLY A 1 69 ? 0.012 -8.680 1.503 1.00 92.75 69 GLY A O 1
ATOM 505 N N . ALA A 1 70 ? 0.764 -10.386 2.727 1.00 91.19 70 ALA A N 1
ATOM 506 C CA . ALA A 1 70 ? -0.547 -11.015 2.851 1.00 91.19 70 ALA A CA 1
ATOM 507 C C . ALA A 1 70 ? -1.542 -10.087 3.577 1.00 91.19 70 ALA A C 1
ATOM 509 O O . ALA A 1 70 ? -1.264 -9.603 4.679 1.00 91.19 70 ALA A O 1
ATOM 510 N N . GLY A 1 71 ? -2.709 -9.862 2.965 1.00 91.06 71 GLY A N 1
ATOM 511 C CA . GLY A 1 71 ? -3.723 -8.941 3.491 1.00 91.06 71 GLY A CA 1
ATOM 512 C C . GLY A 1 71 ? -3.424 -7.460 3.252 1.00 91.06 71 GLY A C 1
ATOM 513 O O . GLY A 1 71 ? -4.093 -6.610 3.833 1.00 91.06 71 GLY A O 1
ATOM 514 N N . GLU A 1 72 ? -2.420 -7.151 2.434 1.00 93.75 72 GLU A N 1
ATOM 515 C CA . GLU A 1 72 ? -2.057 -5.797 2.029 1.00 93.75 72 GLU A CA 1
ATOM 516 C C . GLU A 1 72 ? -2.484 -5.528 0.581 1.00 93.75 72 GLU A C 1
ATOM 518 O O . GLU A 1 72 ? -2.554 -6.440 -0.244 1.00 93.75 72 GLU A O 1
ATOM 523 N N . ALA A 1 73 ? -2.724 -4.258 0.257 1.00 95.38 73 ALA A N 1
ATOM 524 C CA . ALA A 1 73 ? -2.786 -3.788 -1.122 1.00 95.38 73 ALA A CA 1
ATOM 525 C C . ALA A 1 73 ? -1.811 -2.626 -1.334 1.00 95.38 73 ALA A C 1
ATOM 527 O O . ALA A 1 73 ? -1.595 -1.813 -0.437 1.00 95.38 73 ALA A O 1
ATOM 528 N N . VAL A 1 74 ? -1.252 -2.518 -2.538 1.00 96.69 74 VAL A N 1
ATOM 529 C CA . VAL A 1 74 ? -0.343 -1.429 -2.912 1.00 96.69 74 VAL A CA 1
ATOM 530 C C . VAL A 1 74 ? -0.927 -0.606 -4.052 1.00 96.69 74 VAL A C 1
ATOM 532 O O . VAL A 1 74 ? -1.457 -1.146 -5.021 1.00 96.69 74 VAL A O 1
ATOM 535 N N . LEU A 1 75 ? -0.808 0.714 -3.942 1.00 96.88 75 LEU A N 1
ATOM 536 C CA . LEU A 1 75 ? -1.074 1.659 -5.017 1.00 96.88 75 LEU A CA 1
ATOM 537 C C . LEU A 1 75 ? 0.263 2.198 -5.524 1.00 96.88 75 LEU A C 1
ATOM 539 O O . LEU A 1 75 ? 0.963 2.904 -4.797 1.00 96.88 75 LEU A O 1
ATOM 543 N N . VAL A 1 76 ? 0.597 1.868 -6.771 1.00 95.19 76 VAL A N 1
ATOM 544 C CA . VAL A 1 76 ? 1.807 2.339 -7.453 1.00 95.19 76 VAL A CA 1
ATOM 545 C C . VAL A 1 76 ? 1.418 3.433 -8.445 1.00 95.19 76 VAL A C 1
ATOM 547 O O . VAL A 1 76 ? 0.595 3.204 -9.329 1.00 95.19 76 VAL A O 1
ATOM 550 N N . THR A 1 77 ? 1.997 4.624 -8.295 1.00 93.81 77 THR A N 1
ATOM 551 C CA . THR A 1 77 ? 1.739 5.785 -9.167 1.00 93.81 77 THR A CA 1
ATOM 552 C C . THR A 1 77 ? 3.041 6.343 -9.722 1.00 93.81 77 THR A C 1
ATOM 554 O O . THR A 1 77 ? 3.973 6.534 -8.941 1.00 93.81 77 THR A O 1
ATOM 557 N N . LEU A 1 78 ? 3.086 6.634 -11.025 1.00 89.06 78 LEU A N 1
ATOM 558 C CA . LEU A 1 78 ? 4.188 7.351 -11.681 1.00 89.06 78 LEU A CA 1
ATOM 559 C C . LEU A 1 78 ? 4.122 8.863 -11.435 1.00 89.06 78 LEU A C 1
ATOM 561 O O . LEU A 1 78 ? 2.992 9.389 -11.310 1.00 89.06 78 LEU A O 1
#

Secondary structure (DSSP, 8-state):
-------EEEEEPPGGG--GGG-EEEEEE-S-TT-SSS-EETTBEE-TTS-EES----EEPBTTEEEEETT-EEEEE-

Sequence (78 aa):
MSLTERANTTFTLPASLGNWNTAKVRRLTAPGVDVSTGITLAGQSIDESGKIVGQESVESVIDNEVLVGAGEAVLVTL

Foldseek 3Di:
DDPPPFDKDKDAADVVVDDQQPKKKWKFDDPDLPDPDPTDTQQWDQDPVRDIDGDHHIDGDDPSIDIAGVNMDMDIDD

Solvent-accessible surface area (backbone atoms only — not comparable to full-atom values): 4822 Å² total; per-residue (Å²): 132,83,78,77,79,68,60,66,46,81,43,76,57,64,70,90,79,51,78,47,75,73,19,38,37,32,42,37,42,48,89,52,82,90,59,95,61,75,54,23,52,16,64,20,35,70,47,98,87,71,42,82,41,74,60,83,49,74,43,69,43,53,95,48,37,45,80,42,45,73,75,44,49,75,49,78,44,118

InterPro domains:
  IPR013780 Glycosyl hydrolase, all-beta [G3DSA:2.60.40.1180] (2-78)
  IPR031728 Beta-glucuronidase, C-terminal [PF16862] (5-75)

Organism: NCBI:txid1314788